Protein AF-E0UIP4-F1 (afdb_monomer_lite)

pLDDT: mean 79.01, std 16.55, range [41.31, 97.44]

Sequence (63 aa):
MIECPLSIKQCLGKVHRYMELALLLAKLPEAYQIFDPLVDVLPLIPLFFLLLAFVWQAAVGFK

Radius of gyration: 21.68 Å; chains: 1; bounding box: 61×26×44 Å

Foldseek 3Di:
DDDDDPPPVVVVVVVVVVVVVVVVPVADPPVCNVCPVVVVCVVCVVVVVVVVVVVVCVVVPVD

Organism: Gloeothece verrucosa (strain PCC 7822) (NCBI:txid497965)

InterPro domains:
  IPR003687 Photosystem II PsbK [MF_00441] (25-63)
  IPR003687 Photosystem II PsbK [NF002715] (19-63)
  IPR003687 Photosystem II PsbK [PF02533] (23-63)
  IPR003687 Photosystem II PsbK [PTHR35325] (20-63)
  IPR037270 Photosystem II PsbK superfamily [SSF161037] (27-63)

Structure (mmCIF, N/CA/C/O backbone):
data_AF-E0UIP4-F1
#
_entry.id   AF-E0UIP4-F1
#
loop_
_atom_site.group_PDB
_atom_site.id
_atom_site.type_symbol
_atom_site.label_atom_id
_atom_site.label_alt_id
_atom_site.label_comp_id
_atom_site.label_asym_id
_atom_site.label_entity_id
_atom_site.label_seq_id
_atom_site.pdbx_PDB_ins_code
_atom_site.Cartn_x
_atom_site.Cartn_y
_atom_site.Cartn_z
_atom_site.occupancy
_atom_site.B_iso_or_equiv
_atom_site.auth_seq_id
_atom_site.auth_comp_id
_atom_site.auth_asym_id
_atom_site.auth_atom_id
_atom_site.pdbx_PDB_model_num
ATOM 1 N N . MET A 1 1 ? 41.820 -19.274 12.063 1.00 41.31 1 MET A N 1
ATOM 2 C CA . MET A 1 1 ? 42.405 -18.232 12.930 1.00 41.31 1 MET A CA 1
ATOM 3 C C . MET A 1 1 ? 43.706 -17.761 12.269 1.00 41.31 1 MET A C 1
ATOM 5 O O . MET A 1 1 ? 44.668 -18.506 12.346 1.00 41.31 1 MET A O 1
ATOM 9 N N . ILE A 1 2 ? 43.832 -16.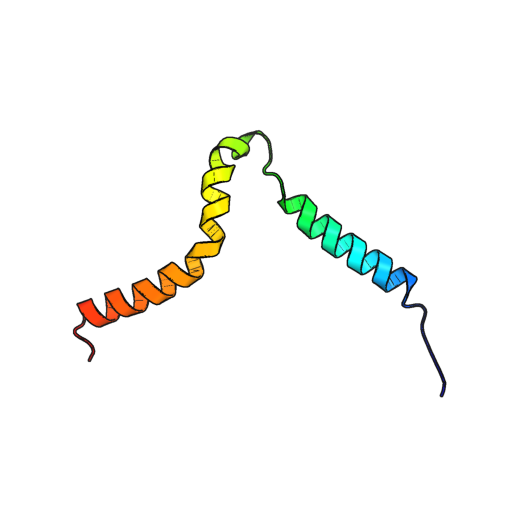646 11.534 1.00 42.44 2 ILE A N 1
ATOM 10 C CA . ILE A 1 2 ? 42.905 -15.558 11.138 1.00 42.44 2 ILE A CA 1
ATOM 11 C C . ILE A 1 2 ? 43.308 -15.072 9.720 1.00 42.44 2 ILE A C 1
ATOM 13 O O . ILE A 1 2 ? 44.502 -14.919 9.490 1.00 42.44 2 ILE A O 1
ATOM 17 N N . GLU A 1 3 ? 42.439 -14.749 8.750 1.00 48.62 3 GLU A N 1
ATOM 18 C CA . GLU A 1 3 ? 41.047 -15.161 8.478 1.00 48.62 3 GLU A CA 1
ATOM 19 C C . GLU A 1 3 ? 40.666 -14.922 6.989 1.00 48.62 3 GLU A C 1
ATOM 21 O O . GLU A 1 3 ? 41.453 -14.399 6.201 1.00 48.62 3 GLU A O 1
ATOM 26 N N . CYS A 1 4 ? 39.446 -15.320 6.607 1.00 52.03 4 CYS A N 1
ATOM 27 C CA . CYS A 1 4 ? 38.767 -15.032 5.326 1.00 52.03 4 CYS A CA 1
ATOM 28 C C . CYS A 1 4 ? 38.488 -13.497 5.119 1.00 52.03 4 CYS A C 1
ATOM 30 O O . CYS A 1 4 ? 38.655 -12.746 6.081 1.00 52.03 4 CYS A O 1
ATOM 32 N N . PRO A 1 5 ? 37.944 -12.993 3.970 1.00 58.44 5 PRO A N 1
ATOM 33 C CA . PRO A 1 5 ? 37.384 -13.786 2.873 1.00 58.44 5 PRO A CA 1
ATOM 34 C C . PRO A 1 5 ? 37.560 -13.306 1.414 1.00 58.44 5 PRO A C 1
ATOM 36 O O . PRO A 1 5 ? 37.693 -12.126 1.081 1.00 58.44 5 PRO A O 1
ATOM 39 N N . LEU A 1 6 ? 37.281 -14.267 0.526 1.00 59.44 6 LEU A N 1
ATOM 40 C CA . LEU A 1 6 ? 36.734 -14.117 -0.831 1.00 59.44 6 LEU A CA 1
ATOM 41 C C . LEU A 1 6 ? 35.337 -13.431 -0.814 1.00 59.44 6 LEU A C 1
ATOM 43 O O . LEU A 1 6 ? 34.350 -13.973 -1.301 1.00 59.44 6 LEU A O 1
ATOM 47 N N . SER A 1 7 ? 35.229 -12.254 -0.186 1.00 58.44 7 SER A N 1
ATOM 48 C CA . SER A 1 7 ? 33.957 -11.563 0.084 1.00 58.44 7 SER A CA 1
ATOM 49 C C . SER A 1 7 ? 33.877 -10.182 -0.548 1.00 58.44 7 SER A C 1
ATOM 51 O O . SER A 1 7 ? 32.842 -9.876 -1.108 1.00 58.44 7 SER A O 1
ATOM 53 N N . ILE A 1 8 ? 34.926 -9.350 -0.570 1.00 63.25 8 ILE A N 1
ATOM 54 C CA . ILE A 1 8 ? 34.776 -7.947 -1.024 1.00 63.25 8 ILE A CA 1
ATOM 55 C C . ILE A 1 8 ? 34.262 -7.820 -2.468 1.00 63.25 8 ILE A C 1
ATOM 57 O O . ILE A 1 8 ? 33.306 -7.084 -2.698 1.00 63.25 8 ILE A O 1
ATOM 61 N N . LYS A 1 9 ? 34.801 -8.573 -3.440 1.00 68.94 9 LYS A N 1
ATOM 62 C CA . LYS A 1 9 ? 34.257 -8.563 -4.817 1.00 68.94 9 LYS A CA 1
ATOM 63 C C . LYS A 1 9 ? 32.901 -9.274 -4.927 1.00 68.94 9 LYS A C 1
ATOM 65 O O . LYS A 1 9 ? 32.067 -8.841 -5.715 1.00 68.94 9 LYS A O 1
ATOM 70 N N . GLN A 1 10 ? 32.650 -10.296 -4.104 1.00 67.19 10 GLN A N 1
ATOM 71 C CA . GLN A 1 10 ? 31.360 -10.992 -4.044 1.00 67.19 10 GLN A CA 1
ATOM 72 C C . GLN A 1 10 ? 30.262 -10.073 -3.475 1.00 67.19 10 GLN A C 1
ATOM 74 O O . GLN A 1 10 ? 29.165 -10.016 -4.018 1.00 67.19 10 GLN A O 1
ATOM 79 N N . CYS A 1 11 ? 30.575 -9.296 -2.437 1.00 59.94 11 CYS A N 1
ATOM 80 C CA . CYS A 1 11 ? 29.736 -8.279 -1.815 1.00 59.94 11 CYS A CA 1
ATOM 81 C C . CYS A 1 11 ? 29.549 -7.067 -2.719 1.00 59.94 11 CYS A C 1
ATOM 83 O O . CYS A 1 11 ? 28.410 -6.651 -2.865 1.00 59.94 11 CYS A O 1
ATOM 85 N N . LEU A 1 12 ? 30.582 -6.538 -3.389 1.00 70.56 12 LEU A N 1
ATOM 86 C CA . LEU A 1 12 ? 30.377 -5.484 -4.393 1.00 70.56 12 LEU A CA 1
ATOM 87 C C . LEU A 1 12 ? 29.486 -5.974 -5.541 1.00 70.56 12 LEU A C 1
ATOM 89 O O . LEU A 1 12 ? 28.550 -5.279 -5.914 1.00 70.56 12 LEU A O 1
ATOM 93 N N . GLY A 1 13 ? 29.708 -7.190 -6.049 1.00 67.94 13 GLY A N 1
ATOM 94 C CA . GLY A 1 13 ? 28.840 -7.799 -7.059 1.00 67.94 13 GLY A CA 1
ATOM 95 C C . GLY A 1 13 ? 27.418 -8.071 -6.555 1.00 67.94 13 GLY A C 1
ATOM 96 O O . GLY A 1 13 ? 26.473 -8.023 -7.339 1.00 67.94 13 GLY A O 1
ATOM 97 N N . LYS A 1 14 ? 27.237 -8.322 -5.253 1.00 65.88 14 LYS A N 1
ATOM 98 C CA . LYS A 1 14 ? 25.926 -8.511 -4.615 1.00 65.88 14 LYS A CA 1
ATOM 99 C C . LYS A 1 14 ? 25.215 -7.176 -4.362 1.00 65.88 14 LYS A C 1
ATOM 101 O O . LYS A 1 14 ? 24.034 -7.079 -4.656 1.00 65.88 14 LYS A O 1
ATOM 106 N N . VAL A 1 15 ? 25.925 -6.147 -3.898 1.00 67.81 15 VAL A N 1
ATOM 107 C CA . VAL A 1 15 ? 25.434 -4.769 -3.713 1.00 67.81 15 VAL A CA 1
ATOM 108 C C . VAL A 1 15 ? 25.078 -4.140 -5.054 1.00 67.81 15 VAL A C 1
ATOM 110 O O . VAL A 1 15 ? 23.990 -3.594 -5.183 1.00 67.81 15 VAL A O 1
ATOM 113 N N . HIS A 1 16 ? 25.927 -4.286 -6.074 1.00 68.38 16 HIS A N 1
ATOM 114 C CA . HIS A 1 16 ? 25.611 -3.843 -7.430 1.00 68.38 16 HIS A CA 1
ATOM 115 C C . HIS A 1 16 ? 24.386 -4.585 -7.974 1.00 68.38 16 HIS A C 1
ATOM 117 O O . HIS A 1 16 ? 23.487 -3.938 -8.484 1.00 68.38 16 HIS A O 1
ATOM 123 N N . ARG A 1 17 ? 24.267 -5.905 -7.761 1.00 66.31 17 ARG A N 1
ATOM 124 C CA . ARG A 1 17 ? 23.062 -6.663 -8.142 1.00 66.31 17 ARG A CA 1
ATOM 125 C C . ARG A 1 17 ? 21.811 -6.251 -7.354 1.00 66.31 17 ARG A C 1
ATOM 127 O O . ARG A 1 17 ? 20.732 -6.279 -7.925 1.00 66.31 17 ARG A O 1
ATOM 134 N N . TYR A 1 18 ? 21.923 -5.852 -6.086 1.00 62.56 18 TYR A N 1
ATOM 135 C CA . TYR A 1 18 ? 20.798 -5.285 -5.329 1.00 62.56 18 TYR A CA 1
ATOM 136 C C . TYR A 1 18 ? 20.403 -3.891 -5.839 1.00 62.56 18 TYR A C 1
ATOM 138 O O . TYR A 1 18 ? 19.213 -3.623 -5.960 1.00 62.56 18 TYR A O 1
ATOM 146 N N . MET A 1 19 ? 21.371 -3.035 -6.185 1.00 67.81 19 MET A N 1
ATOM 147 C CA . MET A 1 19 ? 21.116 -1.730 -6.810 1.00 67.81 19 MET A CA 1
ATOM 148 C C . MET A 1 19 ? 20.512 -1.868 -8.213 1.00 67.81 19 MET A C 1
ATOM 150 O O . MET A 1 19 ? 19.554 -1.178 -8.525 1.00 67.81 19 MET A O 1
ATOM 154 N N . GLU A 1 20 ? 21.010 -2.795 -9.031 1.00 64.31 20 GLU A N 1
ATOM 155 C CA . GLU A 1 20 ? 20.437 -3.126 -10.342 1.00 64.31 20 GLU A CA 1
ATOM 156 C C . GLU A 1 20 ? 19.018 -3.683 -10.202 1.00 64.31 20 GLU A C 1
ATOM 158 O O . GLU A 1 20 ? 18.124 -3.237 -10.903 1.00 64.31 20 GLU A O 1
ATOM 163 N N . LEU A 1 21 ? 18.756 -4.591 -9.254 1.00 63.97 21 LEU A N 1
ATOM 164 C CA . LEU A 1 21 ? 17.392 -5.070 -8.990 1.00 63.97 21 LEU A CA 1
ATOM 165 C C . LEU A 1 21 ? 16.463 -3.951 -8.491 1.00 63.97 21 LEU A C 1
ATOM 167 O O . LEU A 1 21 ? 15.284 -3.962 -8.830 1.00 63.97 21 LEU A O 1
ATOM 171 N N . ALA A 1 22 ? 16.975 -2.972 -7.738 1.00 63.28 22 ALA A N 1
ATOM 172 C CA . ALA A 1 22 ? 16.214 -1.782 -7.358 1.00 63.28 22 ALA A CA 1
ATOM 173 C C . ALA A 1 22 ? 15.950 -0.845 -8.556 1.00 63.28 22 ALA A C 1
ATOM 175 O O . ALA A 1 22 ? 14.871 -0.265 -8.650 1.00 63.28 22 ALA A O 1
ATOM 176 N N . LEU A 1 23 ? 16.893 -0.733 -9.498 1.00 60.72 23 LEU A N 1
ATOM 177 C CA . LEU A 1 23 ? 16.757 0.063 -10.726 1.00 60.72 23 LEU A CA 1
ATOM 178 C C . LEU A 1 23 ? 15.904 -0.620 -11.807 1.00 60.72 23 LEU A C 1
ATOM 180 O O . LEU A 1 23 ? 15.224 0.066 -12.564 1.00 60.72 23 LEU A O 1
ATOM 184 N N . LEU A 1 24 ? 15.856 -1.953 -11.854 1.00 57.38 24 LEU A N 1
ATOM 185 C CA . LEU A 1 24 ? 14.983 -2.715 -12.756 1.00 57.38 24 LEU A CA 1
ATOM 186 C C . LEU A 1 24 ? 13.489 -2.569 -12.409 1.00 57.38 24 LEU A C 1
ATOM 188 O O . LEU A 1 24 ? 12.645 -2.885 -13.244 1.00 57.38 24 LEU A O 1
ATOM 192 N N . LEU A 1 25 ? 13.156 -2.060 -11.215 1.00 57.47 25 LEU A N 1
ATOM 193 C CA . LEU A 1 25 ? 11.804 -1.617 -10.849 1.00 57.47 25 LEU A CA 1
ATOM 194 C C . LEU A 1 25 ? 11.578 -0.103 -11.049 1.00 57.47 25 LEU A C 1
ATOM 196 O O . LEU A 1 25 ? 10.457 0.361 -10.862 1.00 57.47 25 LEU A O 1
ATOM 200 N N . ALA A 1 26 ? 12.593 0.677 -11.438 1.00 64.75 26 ALA A N 1
ATOM 201 C CA . ALA A 1 26 ? 12.500 2.141 -11.511 1.00 64.75 26 ALA A CA 1
ATOM 202 C C . ALA A 1 26 ? 11.772 2.676 -12.760 1.00 64.75 26 ALA A C 1
ATOM 204 O O . ALA A 1 26 ? 11.602 3.888 -12.894 1.00 64.75 26 ALA A O 1
ATOM 205 N N . LYS A 1 27 ? 11.356 1.806 -13.688 1.00 66.69 27 LYS A N 1
ATOM 206 C CA . LYS A 1 27 ? 10.535 2.187 -14.842 1.00 66.69 27 LYS A CA 1
ATOM 207 C C . LYS A 1 27 ? 9.603 1.050 -15.248 1.00 66.69 27 LYS A C 1
ATOM 209 O O . LYS A 1 27 ? 10.054 -0.075 -15.457 1.00 66.69 27 LYS A O 1
ATOM 214 N N . LEU A 1 28 ? 8.312 1.345 -15.388 1.00 76.38 28 LEU A N 1
ATOM 215 C CA . LEU A 1 28 ? 7.338 0.370 -15.874 1.00 76.38 28 LEU A CA 1
ATOM 216 C C . LEU A 1 28 ? 7.564 0.076 -17.370 1.00 76.38 28 LEU A C 1
ATOM 218 O O . LEU A 1 28 ? 8.004 0.962 -18.110 1.00 76.38 28 LEU A O 1
ATOM 222 N N . PRO A 1 29 ? 7.226 -1.136 -17.855 1.00 82.25 29 PRO A N 1
ATOM 223 C CA . PRO A 1 29 ? 7.213 -1.422 -19.288 1.00 82.25 29 PRO A CA 1
ATOM 224 C C . PRO A 1 29 ? 6.281 -0.455 -20.029 1.00 82.25 29 PRO A C 1
ATOM 226 O O . PRO A 1 29 ? 5.291 -0.001 -19.460 1.00 82.25 29 PRO A O 1
ATOM 229 N N . GLU A 1 30 ? 6.555 -0.184 -21.307 1.00 83.75 30 GLU A N 1
ATOM 230 C CA . GLU A 1 30 ? 5.870 0.846 -22.112 1.00 83.75 30 GLU A CA 1
ATOM 231 C C . GLU A 1 30 ? 4.332 0.791 -22.023 1.00 83.75 30 GLU A C 1
ATOM 233 O O . GLU A 1 30 ? 3.688 1.808 -21.778 1.00 83.75 30 GLU A O 1
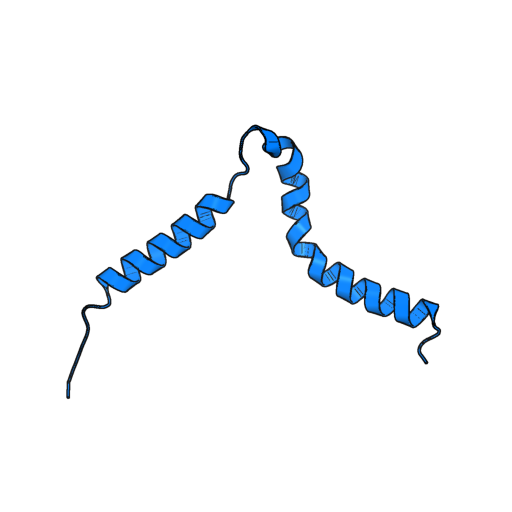ATOM 238 N N . ALA A 1 31 ? 3.747 -0.411 -22.096 1.00 88.19 31 ALA A N 1
ATOM 239 C CA . ALA A 1 31 ? 2.301 -0.633 -21.988 1.00 88.19 31 ALA A CA 1
ATOM 240 C C . ALA A 1 31 ? 1.681 -0.232 -20.630 1.00 88.19 31 ALA A C 1
ATOM 242 O O . ALA A 1 31 ? 0.469 -0.048 -20.543 1.00 88.19 31 ALA A O 1
ATOM 243 N N . TYR A 1 32 ? 2.492 -0.104 -19.577 1.00 89.00 32 TYR A N 1
ATOM 244 C CA . TYR A 1 32 ? 2.056 0.234 -18.222 1.00 89.00 32 TYR A CA 1
ATOM 245 C C . TYR A 1 32 ? 2.487 1.634 -17.767 1.00 89.00 32 TYR A C 1
ATOM 247 O O . TYR A 1 32 ? 2.098 2.041 -16.681 1.00 89.00 32 TYR A O 1
ATOM 255 N N . GLN A 1 33 ? 3.213 2.405 -18.585 1.00 88.62 33 GLN A N 1
ATOM 256 C CA . GLN A 1 33 ? 3.663 3.768 -18.246 1.00 88.62 33 GLN A CA 1
ATOM 257 C C . GLN A 1 33 ? 2.519 4.733 -17.874 1.00 88.62 33 GLN A C 1
ATOM 259 O O . GLN A 1 33 ? 2.716 5.679 -17.120 1.00 88.62 33 GLN A O 1
ATOM 264 N N . ILE A 1 34 ? 1.294 4.465 -18.339 1.00 90.94 34 ILE A N 1
ATOM 265 C CA . ILE A 1 34 ? 0.077 5.204 -17.953 1.00 90.94 34 ILE A CA 1
ATOM 266 C C . ILE A 1 34 ? -0.219 5.067 -16.442 1.00 90.94 34 ILE A C 1
ATOM 268 O O . ILE A 1 34 ? -0.849 5.941 -15.849 1.00 90.94 34 ILE A O 1
ATOM 272 N N . PHE A 1 35 ? 0.254 3.990 -15.807 1.00 91.06 35 PHE A N 1
ATOM 273 C CA . PHE A 1 35 ? 0.083 3.699 -14.384 1.00 91.06 35 PHE A CA 1
ATOM 274 C C . PHE A 1 35 ? 1.270 4.136 -13.513 1.00 91.06 35 PHE A C 1
ATOM 276 O O . PHE A 1 35 ? 1.210 3.912 -12.307 1.00 91.06 35 PHE A O 1
ATOM 283 N N . ASP A 1 36 ? 2.302 4.790 -14.061 1.00 90.12 36 ASP A N 1
ATOM 284 C CA . ASP A 1 36 ? 3.381 5.406 -13.267 1.00 90.12 36 ASP A CA 1
ATOM 2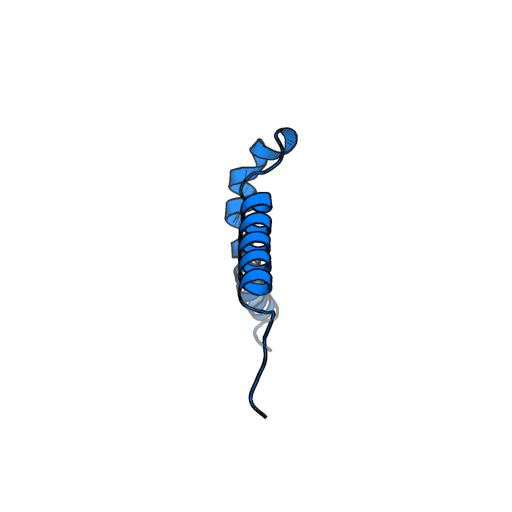85 C C . ASP A 1 36 ? 2.831 6.223 -12.064 1.00 90.12 36 ASP A C 1
ATOM 287 O O . ASP A 1 36 ? 3.166 5.878 -10.928 1.00 90.12 36 ASP A O 1
ATOM 291 N N . PRO A 1 37 ? 1.877 7.174 -12.229 1.00 89.69 37 PRO A N 1
ATOM 292 C CA . PRO A 1 37 ? 1.318 7.929 -11.097 1.00 89.69 37 PRO A CA 1
ATOM 293 C C . PRO A 1 37 ? 0.461 7.097 -10.124 1.00 89.69 37 PRO A C 1
ATOM 295 O O . PRO A 1 37 ? 0.165 7.558 -9.023 1.00 89.69 37 PRO A O 1
ATOM 298 N N . LEU A 1 38 ? 0.030 5.887 -10.503 1.00 92.12 38 LEU A N 1
ATOM 299 C CA . LEU A 1 38 ? -0.618 4.946 -9.582 1.00 92.12 38 LEU A CA 1
ATOM 300 C C . LEU A 1 38 ? 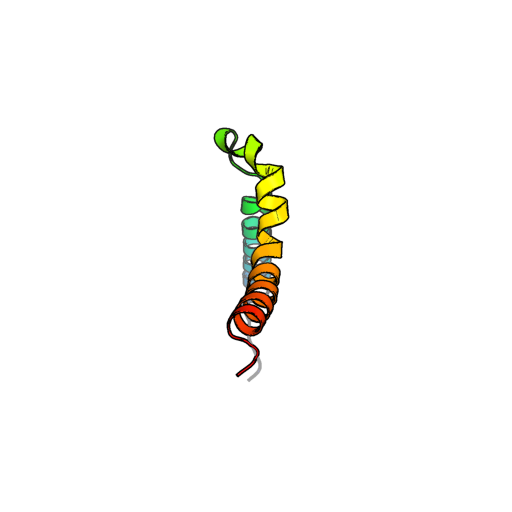0.434 4.199 -8.753 1.00 92.12 38 LEU A C 1
ATOM 302 O O . LEU A 1 38 ? 0.238 4.004 -7.553 1.00 92.12 38 LEU A O 1
ATOM 306 N N . VAL A 1 39 ? 1.549 3.802 -9.374 1.00 90.56 39 VAL A N 1
ATOM 307 C CA . VAL A 1 39 ? 2.657 3.115 -8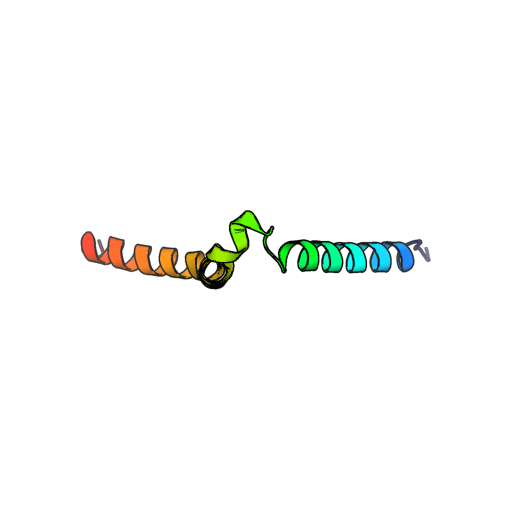.697 1.00 90.56 39 VAL A CA 1
ATOM 308 C C . VAL A 1 39 ? 3.314 4.010 -7.652 1.00 90.56 39 VAL A C 1
ATOM 310 O O . VAL A 1 39 ? 3.604 3.517 -6.564 1.00 90.56 39 VAL A O 1
ATOM 313 N N . ASP A 1 40 ? 3.415 5.315 -7.903 1.00 90.62 40 ASP A N 1
ATOM 314 C CA . ASP A 1 40 ? 3.879 6.304 -6.918 1.00 90.62 40 ASP A CA 1
ATOM 315 C C . ASP A 1 40 ? 3.030 6.330 -5.626 1.00 90.62 40 ASP A C 1
ATOM 317 O O . ASP A 1 40 ? 3.525 6.697 -4.558 1.00 90.62 40 ASP A O 1
ATOM 321 N N . VAL A 1 41 ? 1.761 5.904 -5.688 1.00 93.06 41 VAL A N 1
ATOM 322 C CA . VAL A 1 41 ? 0.828 5.867 -4.543 1.00 93.06 41 VAL A CA 1
ATOM 323 C C . VAL A 1 41 ? 0.787 4.492 -3.855 1.00 93.06 41 VAL A C 1
ATOM 325 O O . VAL A 1 41 ? 0.428 4.410 -2.678 1.00 93.06 41 VAL A O 1
ATOM 328 N N . LEU A 1 42 ? 1.207 3.405 -4.518 1.00 93.25 42 LEU A N 1
ATOM 329 C CA . LEU A 1 42 ? 1.228 2.054 -3.927 1.00 93.25 42 LEU A CA 1
ATOM 330 C C . LEU A 1 42 ? 1.989 1.954 -2.582 1.00 93.25 42 LEU A C 1
ATOM 332 O O . LEU A 1 42 ? 1.491 1.254 -1.695 1.00 93.25 42 LEU A O 1
ATOM 336 N N . PRO A 1 43 ? 3.123 2.655 -2.345 1.00 91.19 43 PRO A N 1
ATOM 337 C CA . PRO A 1 43 ? 3.813 2.645 -1.050 1.00 91.19 43 PRO A CA 1
ATOM 338 C C . PRO A 1 43 ? 2.976 3.154 0.135 1.00 91.19 43 PRO A C 1
ATOM 340 O O . PRO A 1 43 ? 3.330 2.888 1.282 1.00 91.19 43 PRO A O 1
ATOM 343 N N . LEU A 1 44 ? 1.869 3.864 -0.114 1.00 95.56 44 LEU A N 1
ATOM 344 C CA . LEU A 1 44 ? 0.978 4.405 0.918 1.00 95.56 44 LEU A CA 1
ATOM 345 C C . LEU A 1 44 ? -0.040 3.373 1.444 1.00 95.56 44 LEU A C 1
ATOM 347 O O . LEU A 1 44 ? -0.614 3.561 2.519 1.00 95.56 44 LEU A O 1
ATOM 351 N N . ILE A 1 45 ? -0.242 2.257 0.734 1.00 96.06 45 ILE A N 1
ATOM 352 C CA . ILE A 1 45 ? -1.218 1.205 1.078 1.00 96.06 45 ILE A CA 1
ATOM 353 C C . ILE A 1 45 ? -1.105 0.689 2.531 1.00 96.06 45 ILE A C 1
ATOM 355 O O . ILE A 1 45 ? -2.148 0.559 3.178 1.00 96.06 45 ILE A O 1
ATOM 359 N N . PRO A 1 46 ? 0.090 0.440 3.108 1.00 93.88 46 PRO A N 1
ATOM 360 C CA . PRO A 1 46 ? 0.211 0.019 4.507 1.00 93.88 46 PRO A CA 1
ATOM 361 C C . PRO A 1 46 ? -0.391 1.021 5.505 1.00 93.88 46 PRO A C 1
ATOM 363 O O . PRO A 1 46 ? -0.977 0.611 6.508 1.00 93.88 46 PRO A O 1
ATOM 366 N N . LEU A 1 47 ? -0.310 2.327 5.218 1.00 97.25 47 LEU A N 1
ATOM 367 C CA . LEU A 1 47 ? -0.929 3.359 6.051 1.00 97.25 47 LEU A CA 1
ATOM 368 C C . LEU A 1 47 ? -2.456 3.353 5.902 1.00 97.25 47 LEU A C 1
ATOM 370 O O . LEU A 1 47 ? -3.162 3.496 6.899 1.00 97.25 47 LEU A O 1
ATOM 374 N N . PHE A 1 48 ? -2.982 3.117 4.696 1.00 97.44 48 PHE A N 1
ATOM 375 C CA . PHE A 1 48 ? -4.428 2.971 4.501 1.00 97.44 48 PHE A CA 1
ATOM 376 C C . PHE A 1 48 ? -5.007 1.770 5.259 1.00 97.44 48 PHE A C 1
ATOM 378 O O . PHE A 1 48 ? -6.099 1.895 5.806 1.00 97.44 48 PHE A O 1
ATOM 385 N N . PHE A 1 49 ? -4.284 0.652 5.386 1.00 96.94 49 PHE A N 1
ATOM 386 C CA . PHE A 1 49 ? -4.724 -0.467 6.233 1.00 96.94 49 PHE A CA 1
ATOM 387 C C . PHE A 1 49 ? -4.751 -0.116 7.727 1.00 96.94 49 PHE A C 1
ATOM 389 O O . PHE A 1 49 ? -5.695 -0.497 8.421 1.00 96.94 49 PHE A O 1
ATOM 396 N N . LEU A 1 50 ? -3.772 0.652 8.221 1.00 96.44 50 LEU A N 1
ATOM 397 C CA . LEU A 1 50 ? -3.787 1.156 9.598 1.00 96.44 50 LEU A CA 1
ATOM 398 C C . LEU A 1 50 ? -4.992 2.080 9.841 1.00 96.44 50 LEU A C 1
ATOM 400 O O . LEU A 1 50 ? -5.716 1.907 10.819 1.00 96.44 50 LEU A O 1
ATOM 404 N N . LEU A 1 51 ? -5.248 3.024 8.931 1.00 97.19 51 LEU A N 1
ATOM 405 C CA . LEU A 1 51 ? -6.407 3.920 9.007 1.00 97.19 51 LEU A CA 1
ATOM 406 C C . LEU A 1 51 ? -7.733 3.147 8.912 1.00 97.19 51 LEU A C 1
ATOM 408 O O . LEU A 1 51 ? -8.660 3.423 9.673 1.00 97.19 51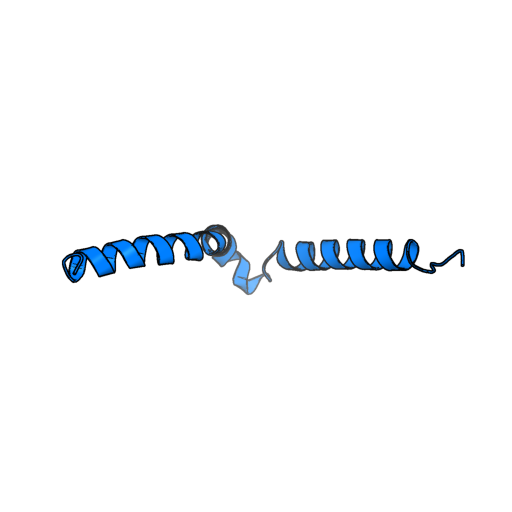 LEU A O 1
ATOM 412 N N . LEU A 1 52 ? -7.810 2.136 8.042 1.00 97.31 52 LEU A N 1
ATOM 413 C CA . LEU A 1 52 ? -8.977 1.265 7.903 1.00 97.31 52 LEU A CA 1
ATOM 414 C C . LEU A 1 52 ? -9.270 0.485 9.191 1.00 97.31 52 LEU A C 1
ATOM 416 O O . LEU A 1 52 ? -10.439 0.303 9.519 1.00 97.31 52 LEU A O 1
ATOM 420 N N . ALA A 1 53 ? -8.250 0.080 9.955 1.00 96.12 53 ALA A N 1
ATOM 421 C CA . ALA A 1 53 ? -8.456 -0.552 11.257 1.00 96.12 53 ALA A CA 1
ATOM 422 C C . ALA A 1 53 ? -9.170 0.391 12.245 1.00 96.12 53 ALA A C 1
ATOM 424 O O . ALA A 1 53 ? -10.103 -0.039 12.921 1.00 96.12 53 ALA A O 1
ATOM 425 N N . PHE A 1 54 ? -8.813 1.681 12.279 1.00 96.25 54 PHE A N 1
ATOM 426 C CA . PHE A 1 54 ? -9.525 2.679 13.092 1.00 96.25 54 PHE A CA 1
ATOM 427 C C . PHE A 1 54 ? -10.940 2.965 12.577 1.00 96.25 54 PHE A C 1
ATOM 429 O O . PHE A 1 54 ? -11.857 3.086 13.386 1.00 96.25 54 PHE A O 1
ATOM 436 N N . VAL A 1 55 ? -11.148 3.025 11.257 1.00 97.19 55 VAL A N 1
ATOM 437 C CA . VAL A 1 55 ? -12.489 3.173 10.657 1.00 97.19 55 VAL A CA 1
ATOM 438 C C . VAL A 1 55 ? -13.378 1.975 11.000 1.00 97.19 55 VAL A C 1
ATOM 440 O O . VAL A 1 55 ? -14.531 2.155 11.383 1.00 97.19 55 VAL A O 1
ATOM 443 N N . TRP A 1 56 ? -12.843 0.755 10.925 1.00 97.19 56 TRP A N 1
ATOM 444 C CA . TRP A 1 56 ? -13.553 -0.465 11.307 1.00 97.19 56 TRP A CA 1
ATOM 445 C C . TRP A 1 56 ? -13.892 -0.486 12.802 1.00 97.19 56 TRP A C 1
ATOM 447 O O . TRP A 1 56 ? -15.039 -0.743 13.164 1.00 97.19 56 TRP A O 1
ATOM 457 N N . GLN A 1 57 ? -12.931 -0.148 13.665 1.00 96.25 57 GLN A N 1
ATOM 458 C CA . GLN A 1 57 ? -13.150 -0.047 15.110 1.00 96.25 57 GLN A CA 1
ATOM 459 C C . GLN A 1 57 ? -14.190 1.026 15.465 1.00 96.25 57 GLN A C 1
ATOM 461 O O . GLN A 1 57 ? -15.074 0.767 16.281 1.00 96.25 57 GLN A O 1
ATOM 466 N N . ALA A 1 58 ? -14.175 2.178 14.790 1.00 96.00 58 ALA A N 1
ATOM 467 C CA . ALA A 1 58 ? -15.213 3.198 14.927 1.00 96.00 58 ALA A CA 1
ATOM 468 C C . ALA A 1 58 ? -16.594 2.697 14.469 1.00 96.00 58 ALA A C 1
ATOM 470 O O . ALA A 1 58 ? -17.588 2.955 15.145 1.00 96.00 58 ALA A O 1
ATOM 471 N N . ALA A 1 59 ? -16.662 1.934 13.373 1.00 96.31 59 ALA A N 1
ATOM 472 C CA . ALA A 1 59 ? -17.910 1.380 12.847 1.00 96.31 59 ALA A CA 1
ATOM 473 C C . ALA A 1 59 ? -18.550 0.318 13.763 1.00 96.31 59 ALA A C 1
ATOM 475 O O . ALA A 1 59 ? -19.775 0.220 13.804 1.00 96.31 59 ALA A O 1
ATOM 476 N N . VAL A 1 60 ? -17.753 -0.453 14.517 1.00 96.19 60 VAL A N 1
ATOM 477 C CA . VAL A 1 60 ? -18.263 -1.403 15.532 1.00 96.19 60 VAL A CA 1
ATOM 478 C C . VAL A 1 60 ? -18.382 -0.799 16.939 1.00 96.19 60 VAL A C 1
ATOM 480 O O . VAL A 1 60 ? -18.895 -1.460 17.842 1.00 96.19 60 VAL A O 1
ATOM 483 N N . GLY A 1 61 ? -17.959 0.457 17.125 1.00 92.38 61 GLY A N 1
ATOM 484 C CA . GLY A 1 61 ? -18.133 1.227 18.359 1.00 92.38 61 GLY A CA 1
ATOM 485 C C . GLY A 1 61 ? -17.052 1.036 19.430 1.00 92.38 61 GLY A C 1
ATOM 486 O O . GLY A 1 61 ? -17.382 1.164 20.605 1.00 92.38 61 GLY A O 1
ATOM 487 N N . PHE A 1 62 ? -15.803 0.731 19.045 1.00 89.50 62 PHE A N 1
ATOM 488 C CA . PHE A 1 62 ? -14.639 0.558 19.939 1.00 89.50 62 PHE A CA 1
ATOM 489 C C . PHE A 1 62 ? -14.938 -0.338 21.160 1.00 89.50 62 PHE A C 1
ATOM 491 O O . PHE A 1 62 ? -14.826 0.089 22.311 1.00 89.50 62 PHE A O 1
ATOM 498 N N . LYS A 1 63 ? -15.380 -1.569 20.883 1.00 79.69 63 LYS A N 1
ATOM 499 C CA . LYS A 1 63 ? -15.789 -2.571 21.881 1.00 79.69 63 LYS A CA 1
ATOM 500 C C . LYS A 1 63 ? -14.658 -3.523 22.252 1.00 79.69 63 LYS A C 1
ATOM 502 O O . LYS A 1 63 ? -13.856 -3.838 21.349 1.00 79.69 63 LYS A O 1
#

Secondary structure (DSSP, 8-state):
-----TTHHHHHHHHHHHHHHHHTTSS--GGGGGGHHHHTTGGGHHHHHHHHHHHHHHHHT--